Protein AF-A0A1M6S9R1-F1 (afdb_monomer_lite)

pLDDT: mean 81.46, std 10.43, range [54.69, 91.75]

Secondary structure (DSSP, 8-state):
--HHHHHHHHHTT--EEEETTTTEEEETTEEEEEEEETTEEEEEEE-TT---TT-PEEEEETT-HHHHHHHHHHHHTT-

Radius of gyration: 11.33 Å; chains: 1; bounding box: 31×20×27 Å

Foldseek 3Di:
DLVVQQVVLVVVVFNWDADPVQSKIDTP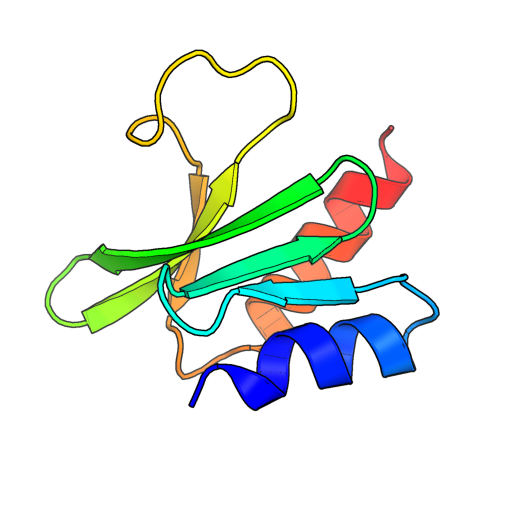QKIWGWDDDPNAIFIWIDHRPDPDPPPTHTQGTPVCSVSNSVVVVVVVVVD

Structure (mmCIF, N/CA/C/O backbone):
data_AF-A0A1M6S9R1-F1
#
_entry.id   AF-A0A1M6S9R1-F1
#
loop_
_atom_site.group_PDB
_atom_site.id
_atom_site.type_symbol
_atom_site.label_atom_id
_atom_site.label_alt_id
_atom_site.label_comp_id
_atom_site.label_asym_id
_atom_site.label_entity_id
_atom_site.label_seq_id
_atom_site.pdbx_PDB_ins_code
_atom_site.Cartn_x
_atom_site.Cartn_y
_atom_site.Cartn_z
_atom_site.occupancy
_atom_site.B_iso_or_equiv
_atom_site.auth_seq_id
_atom_site.auth_comp_id
_atom_site.auth_asym_id
_atom_site.auth_atom_id
_atom_site.pdbx_PDB_model_num
ATOM 1 N N . MET A 1 1 ? 4.317 -2.074 -13.185 1.00 54.69 1 MET A N 1
ATOM 2 C CA . MET A 1 1 ? 3.086 -2.840 -12.883 1.00 54.69 1 MET A CA 1
ATOM 3 C C . MET A 1 1 ? 2.587 -2.493 -11.472 1.00 54.69 1 MET A C 1
ATOM 5 O O . MET A 1 1 ? 2.403 -3.374 -10.651 1.00 54.69 1 MET A O 1
ATOM 9 N N . LEU A 1 2 ? 2.403 -1.199 -11.170 1.00 58.41 2 LEU A N 1
ATOM 10 C CA . LEU A 1 2 ? 1.922 -0.728 -9.856 1.00 58.41 2 LEU A CA 1
ATOM 11 C C . LEU A 1 2 ? 0.392 -0.848 -9.738 1.00 58.41 2 LEU A C 1
ATOM 13 O O . LEU A 1 2 ? -0.101 -1.210 -8.676 1.00 58.41 2 LEU A O 1
ATOM 17 N N . ARG A 1 3 ? -0.300 -0.694 -10.882 1.00 63.62 3 ARG A N 1
ATOM 18 C CA . ARG A 1 3 ? -1.765 -0.681 -11.058 1.00 63.62 3 ARG A CA 1
ATOM 19 C C . ARG A 1 3 ? -2.542 -1.814 -10.385 1.00 63.62 3 ARG A C 1
ATOM 21 O O . ARG A 1 3 ? -3.741 -1.673 -10.182 1.00 63.62 3 ARG A O 1
ATOM 28 N N . GLY A 1 4 ? -1.896 -2.942 -10.091 1.00 80.75 4 GLY A N 1
ATOM 29 C CA . GLY A 1 4 ? -2.546 -4.085 -9.453 1.00 80.75 4 GLY A CA 1
ATOM 30 C C . GLY A 1 4 ? -2.894 -3.821 -7.990 1.00 80.75 4 GLY A C 1
ATOM 31 O O . GLY A 1 4 ? -4.016 -4.093 -7.583 1.00 80.75 4 GLY A O 1
ATOM 32 N N . LEU A 1 5 ? -1.973 -3.235 -7.215 1.00 85.56 5 LEU A N 1
ATOM 33 C CA . LEU A 1 5 ? -2.138 -3.140 -5.763 1.00 85.56 5 LEU A CA 1
ATOM 34 C C . LEU A 1 5 ? -3.256 -2.166 -5.368 1.00 85.56 5 LEU A C 1
ATOM 36 O O . LEU A 1 5 ? -4.122 -2.529 -4.576 1.00 85.56 5 LEU A O 1
ATOM 40 N N . ALA A 1 6 ? -3.286 -0.948 -5.922 1.00 87.38 6 ALA A N 1
ATOM 41 C CA . ALA A 1 6 ? -4.347 -0.004 -5.563 1.00 87.38 6 ALA A CA 1
ATOM 42 C C . ALA A 1 6 ? -5.698 -0.370 -6.187 1.00 87.38 6 ALA A C 1
ATOM 44 O O . ALA A 1 6 ? -6.740 -0.015 -5.641 1.00 87.38 6 ALA A O 1
ATOM 45 N N . ALA A 1 7 ? -5.718 -1.048 -7.339 1.00 88.62 7 ALA A N 1
ATOM 46 C CA . ALA A 1 7 ? -6.963 -1.585 -7.887 1.00 88.62 7 ALA A CA 1
ATOM 47 C C . ALA A 1 7 ? -7.542 -2.678 -6.979 1.00 88.62 7 ALA A C 1
ATOM 49 O O . ALA A 1 7 ? -8.732 -2.649 -6.679 1.00 88.62 7 ALA A O 1
ATOM 50 N N . GLU A 1 8 ? -6.697 -3.586 -6.495 1.00 90.56 8 GLU A N 1
ATOM 51 C CA . GLU A 1 8 ? -7.108 -4.671 -5.607 1.00 90.56 8 GLU A CA 1
ATOM 52 C C . GLU A 1 8 ? -7.512 -4.151 -4.218 1.00 90.56 8 GLU A C 1
ATOM 54 O O . GLU A 1 8 ? -8.516 -4.587 -3.671 1.00 90.56 8 GLU A O 1
ATOM 59 N N . LEU A 1 9 ? -6.832 -3.147 -3.656 1.00 89.25 9 LEU A N 1
ATOM 60 C CA . LEU A 1 9 ? -7.292 -2.498 -2.417 1.00 89.25 9 LEU A CA 1
ATOM 61 C C . LEU A 1 9 ? -8.673 -1.846 -2.585 1.00 89.25 9 LEU A C 1
ATOM 63 O O . LEU A 1 9 ? -9.558 -2.045 -1.752 1.00 89.25 9 LEU A O 1
ATOM 67 N N . ARG A 1 10 ? -8.895 -1.138 -3.701 1.00 90.06 10 ARG A N 1
ATOM 68 C CA . ARG A 1 10 ? -10.199 -0.526 -4.004 1.00 90.06 10 ARG A CA 1
ATOM 69 C C . ARG A 1 10 ? -11.308 -1.555 -4.186 1.00 90.06 10 ARG A C 1
ATOM 71 O O . ARG A 1 10 ? -12.428 -1.295 -3.757 1.00 90.06 10 ARG A O 1
ATOM 78 N N . SER A 1 11 ? -11.021 -2.730 -4.755 1.00 91.38 11 SER A N 1
ATOM 79 C CA . SER A 1 11 ? -12.023 -3.802 -4.853 1.00 91.38 11 SER A CA 1
ATOM 80 C C . SER A 1 11 ? -12.433 -4.368 -3.489 1.00 91.38 11 SER A C 1
ATOM 82 O O . SER A 1 11 ? -13.488 -4.984 -3.391 1.00 91.38 11 SER A O 1
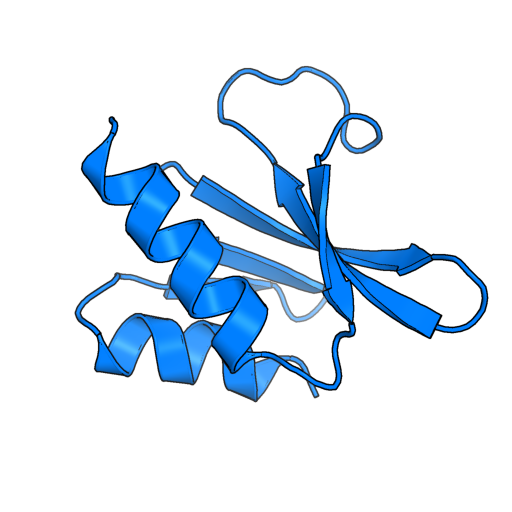ATOM 84 N N . HIS A 1 12 ? -11.630 -4.144 -2.443 1.00 87.88 12 HIS A N 1
ATOM 85 C CA . HIS A 1 12 ? -11.938 -4.493 -1.052 1.00 87.88 12 HIS A CA 1
ATOM 86 C C . HIS A 1 12 ? -12.505 -3.306 -0.248 1.00 87.88 12 HIS A C 1
ATOM 88 O O . HIS A 1 12 ? -12.565 -3.366 0.976 1.00 87.88 12 HIS A O 1
ATOM 94 N N . GLY A 1 13 ? -12.912 -2.218 -0.912 1.00 87.44 13 GLY A N 1
ATOM 95 C CA . GLY A 1 13 ? -13.513 -1.051 -0.259 1.00 87.44 13 GLY A CA 1
ATOM 96 C C . GLY A 1 13 ? -12.516 -0.105 0.415 1.00 87.44 13 GLY A C 1
ATOM 97 O O . GLY A 1 13 ? -12.935 0.833 1.087 1.00 87.44 13 GLY A O 1
ATOM 98 N N . VAL A 1 14 ? -11.208 -0.310 0.227 1.00 87.62 14 VAL A N 1
ATOM 99 C CA . VAL A 1 14 ? -10.178 0.591 0.755 1.00 87.62 14 VAL A CA 1
ATOM 100 C C . VAL A 1 14 ? -9.938 1.729 -0.229 1.00 87.62 14 VAL A C 1
ATOM 102 O O . VAL A 1 14 ? -9.608 1.498 -1.395 1.00 87.62 14 VAL A O 1
ATOM 105 N N . GLU A 1 15 ? -10.054 2.971 0.241 1.00 87.06 15 GLU A N 1
ATOM 106 C CA . GLU A 1 15 ? -9.639 4.129 -0.547 1.00 87.06 15 GLU A CA 1
ATOM 107 C C . GLU A 1 15 ? -8.127 4.061 -0.779 1.00 87.06 15 GLU A C 1
ATOM 109 O O . GLU A 1 15 ? -7.337 4.204 0.157 1.00 87.06 15 GLU A O 1
ATOM 114 N N . ALA A 1 16 ? -7.729 3.808 -2.032 1.00 87.06 16 ALA A N 1
ATOM 115 C CA . ALA A 1 16 ? -6.330 3.673 -2.396 1.00 87.06 16 ALA A CA 1
ATOM 116 C C . ALA A 1 16 ? -5.925 4.514 -3.607 1.00 87.06 16 ALA A C 1
ATOM 118 O O . ALA A 1 16 ? -6.606 4.523 -4.639 1.00 87.06 16 ALA A O 1
ATOM 119 N N . ARG A 1 17 ? -4.773 5.186 -3.492 1.00 85.50 17 ARG A N 1
ATOM 120 C CA . ARG A 1 17 ? -4.204 6.061 -4.527 1.00 85.50 17 ARG A CA 1
ATOM 121 C C . ARG A 1 17 ? -2.762 5.685 -4.833 1.00 85.50 17 ARG A C 1
ATOM 123 O O . ARG A 1 17 ? -1.961 5.505 -3.923 1.00 85.50 17 ARG A O 1
ATOM 130 N N . GLU A 1 18 ? -2.430 5.634 -6.118 1.00 85.69 18 GLU A N 1
ATOM 131 C CA . GLU A 1 18 ? -1.064 5.400 -6.591 1.00 85.69 18 GLU A CA 1
ATOM 132 C C . GLU A 1 18 ? -0.331 6.722 -6.827 1.00 85.69 18 GLU A C 1
ATOM 134 O O . GLU A 1 18 ? -0.836 7.609 -7.520 1.00 85.69 18 GLU A O 1
ATOM 139 N N . ASP A 1 19 ? 0.886 6.818 -6.303 1.00 82.25 19 ASP A N 1
ATOM 140 C CA . ASP A 1 19 ? 1.914 7.729 -6.786 1.00 82.25 19 ASP A CA 1
ATOM 141 C C . ASP A 1 19 ? 2.764 6.974 -7.816 1.00 82.25 19 ASP A C 1
ATOM 143 O O . ASP A 1 19 ? 3.624 6.154 -7.479 1.00 82.25 19 ASP A O 1
ATOM 147 N N . GLY A 1 20 ? 2.491 7.231 -9.096 1.00 69.62 20 GLY A N 1
ATOM 148 C CA . GLY A 1 20 ? 3.197 6.594 -10.206 1.00 69.62 20 GLY A CA 1
ATOM 149 C C . GLY A 1 20 ? 4.657 7.031 -10.365 1.00 69.62 20 GLY A C 1
ATOM 150 O O . GLY A 1 20 ? 5.391 6.365 -11.091 1.00 69.62 20 GLY A O 1
ATOM 151 N N . VAL A 1 21 ? 5.080 8.115 -9.704 1.00 74.19 21 VAL A N 1
ATOM 152 C CA . VAL A 1 21 ? 6.458 8.630 -9.754 1.00 74.19 21 VAL A CA 1
ATOM 153 C C . VAL A 1 21 ? 7.315 7.932 -8.704 1.00 74.19 21 VAL A C 1
ATOM 155 O O . VAL A 1 21 ? 8.427 7.500 -8.998 1.00 74.19 21 VAL A O 1
ATOM 158 N N . LEU A 1 22 ? 6.786 7.790 -7.488 1.00 69.69 22 LEU A N 1
ATOM 159 C CA . LEU A 1 22 ? 7.520 7.221 -6.353 1.00 69.69 22 LEU A CA 1
ATOM 160 C C . LEU A 1 22 ? 7.218 5.736 -6.103 1.00 69.69 22 LEU A C 1
ATOM 162 O O . LEU A 1 22 ? 7.842 5.121 -5.238 1.00 69.69 22 LEU A O 1
ATOM 166 N N . GLY A 1 23 ? 6.267 5.149 -6.836 1.00 78.06 23 GLY A N 1
ATOM 167 C CA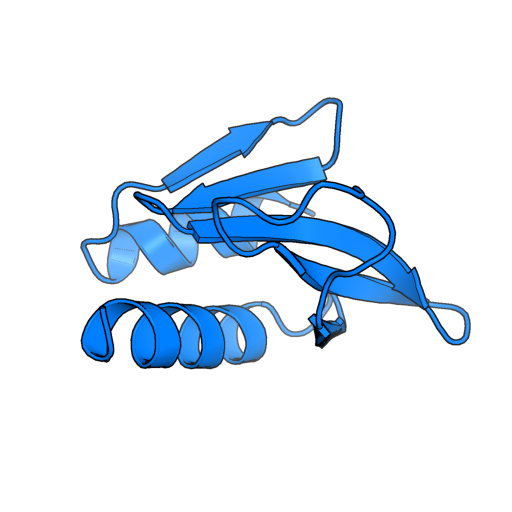 . GLY A 1 23 ? 5.843 3.764 -6.627 1.00 78.06 23 GLY A CA 1
ATOM 168 C C . GLY A 1 23 ? 5.172 3.554 -5.269 1.00 78.06 23 GLY A C 1
ATOM 169 O O . GLY A 1 23 ? 5.363 2.509 -4.644 1.00 78.06 23 GLY A O 1
ATOM 170 N N . ILE A 1 24 ? 4.428 4.558 -4.798 1.00 82.88 24 ILE A N 1
ATOM 171 C CA . ILE A 1 24 ? 3.721 4.535 -3.512 1.00 82.88 24 ILE A CA 1
ATOM 172 C C . ILE A 1 24 ? 2.258 4.183 -3.759 1.00 82.88 24 ILE A C 1
ATOM 174 O O . ILE A 1 24 ? 1.649 4.657 -4.715 1.00 82.88 24 ILE A O 1
ATOM 178 N N . VAL A 1 25 ? 1.676 3.382 -2.876 1.00 83.88 25 VAL A N 1
ATOM 179 C CA . VAL A 1 25 ? 0.232 3.195 -2.767 1.00 83.88 25 VAL A CA 1
ATOM 180 C C . VAL A 1 25 ? -0.211 3.668 -1.391 1.00 83.88 25 VAL A C 1
ATOM 182 O O . VAL A 1 25 ? 0.229 3.141 -0.372 1.00 83.88 25 VAL A O 1
ATOM 185 N N . HIS A 1 26 ? -1.072 4.675 -1.362 1.00 84.62 26 HIS A N 1
ATOM 186 C CA . HIS A 1 26 ? -1.729 5.156 -0.150 1.00 84.62 26 HIS A CA 1
ATOM 187 C C . HIS A 1 26 ? -3.011 4.358 0.071 1.00 84.62 26 HIS A C 1
ATOM 189 O O . HIS A 1 26 ? -3.701 4.100 -0.907 1.00 84.62 26 HIS A O 1
ATOM 195 N N . ALA A 1 27 ? -3.304 3.963 1.310 1.00 84.06 27 ALA A N 1
ATOM 196 C CA . ALA A 1 27 ? -4.457 3.158 1.710 1.00 84.06 27 ALA A CA 1
ATOM 197 C C . ALA A 1 27 ? -4.948 3.620 3.098 1.00 84.06 27 ALA A C 1
ATOM 199 O O . ALA A 1 27 ? -4.586 3.046 4.127 1.00 84.06 27 ALA A O 1
ATOM 200 N N . GLY A 1 28 ? -5.716 4.713 3.141 1.00 79.81 28 GLY A N 1
ATOM 201 C CA . GLY A 1 28 ? -6.056 5.391 4.400 1.00 79.81 28 GLY A CA 1
ATOM 202 C C . GLY A 1 28 ? -4.803 5.908 5.140 1.00 79.81 28 GLY A C 1
ATOM 203 O O . GLY A 1 28 ? -3.953 6.532 4.501 1.00 79.81 28 GLY A O 1
ATOM 204 N N . PRO A 1 29 ? -4.643 5.665 6.460 1.00 75.50 29 PRO A N 1
ATOM 205 C CA . PRO A 1 29 ? -3.439 6.069 7.200 1.00 75.50 29 PRO A CA 1
ATOM 206 C C . PRO A 1 29 ? -2.202 5.222 6.849 1.00 75.50 29 PRO A C 1
ATOM 208 O O . PRO A 1 29 ? -1.075 5.584 7.199 1.00 75.50 29 PRO A O 1
ATOM 211 N N . GLN A 1 30 ? -2.410 4.103 6.152 1.00 81.06 30 GLN A N 1
ATOM 212 C CA . GLN A 1 30 ? -1.379 3.139 5.805 1.00 81.06 30 GLN A CA 1
ATOM 213 C C . GLN A 1 30 ? -0.810 3.425 4.418 1.00 81.06 30 GLN A C 1
ATOM 215 O O . GLN A 1 30 ? -1.514 3.832 3.493 1.00 81.06 30 GLN A O 1
ATOM 220 N N . HIS A 1 31 ? 0.484 3.164 4.253 1.00 83.06 31 HIS A N 1
ATOM 221 C CA . HIS A 1 31 ? 1.182 3.381 2.993 1.00 83.06 31 HIS A CA 1
ATOM 222 C C . HIS A 1 31 ? 1.994 2.146 2.613 1.00 83.06 31 HIS A C 1
ATOM 224 O O . HIS A 1 31 ? 2.643 1.538 3.463 1.00 83.06 31 HIS A O 1
ATOM 230 N N . ALA A 1 32 ? 1.996 1.798 1.330 1.00 86.81 32 ALA A N 1
ATOM 231 C CA . ALA A 1 32 ? 2.864 0.780 0.761 1.00 86.81 32 ALA A CA 1
ATOM 232 C C . ALA A 1 32 ? 3.830 1.406 -0.251 1.00 86.81 32 ALA A C 1
ATOM 234 O O . ALA A 1 32 ? 3.445 2.281 -1.020 1.00 86.81 32 ALA A O 1
ATOM 235 N N . LEU A 1 33 ? 5.084 0.963 -0.261 1.00 87.31 33 LEU A N 1
ATOM 236 C CA . LEU A 1 33 ? 6.138 1.497 -1.124 1.00 87.31 33 LEU A CA 1
ATOM 237 C C . LEU A 1 33 ? 6.817 0.378 -1.905 1.00 87.31 33 LEU A C 1
ATOM 239 O O . LEU A 1 33 ? 7.128 -0.670 -1.334 1.00 87.31 33 LEU A O 1
ATOM 243 N N . LEU A 1 34 ? 7.081 0.606 -3.191 1.00 86.50 34 LEU A N 1
ATOM 244 C CA . LEU A 1 34 ? 7.825 -0.334 -4.020 1.00 86.50 34 LEU A CA 1
ATOM 245 C C . LEU A 1 34 ? 9.332 -0.092 -3.889 1.00 86.50 34 LEU A C 1
ATOM 247 O O . LEU A 1 34 ? 9.814 1.003 -4.180 1.00 86.50 34 LEU A O 1
ATOM 251 N N . ARG A 1 35 ? 10.098 -1.102 -3.460 1.00 85.56 35 ARG A N 1
ATOM 252 C CA . ARG A 1 35 ? 11.556 -0.976 -3.278 1.00 85.56 35 ARG A CA 1
ATOM 253 C C . ARG A 1 35 ? 12.317 -2.252 -3.653 1.00 85.56 35 ARG A C 1
ATOM 255 O O . ARG A 1 35 ? 11.775 -3.343 -3.463 1.00 85.56 35 ARG A O 1
ATOM 262 N N . PRO A 1 36 ? 13.580 -2.143 -4.111 1.00 86.75 36 PRO A N 1
ATOM 263 C CA . PRO A 1 36 ? 14.446 -3.303 -4.305 1.00 86.75 36 PRO A CA 1
ATOM 264 C C . PRO A 1 36 ? 14.715 -4.056 -2.993 1.00 86.75 36 PRO A C 1
ATOM 266 O O . PRO A 1 36 ? 15.047 -3.449 -1.973 1.00 86.75 36 PRO A O 1
ATOM 269 N N . HIS A 1 37 ? 14.605 -5.382 -3.025 1.00 87.56 37 HIS A N 1
ATOM 270 C CA . HIS A 1 37 ? 14.927 -6.286 -1.927 1.00 87.56 37 HIS A CA 1
ATOM 271 C C . HIS A 1 37 ? 15.291 -7.674 -2.466 1.00 87.56 37 HIS A C 1
ATOM 273 O O . HIS A 1 37 ? 14.540 -8.256 -3.242 1.00 87.56 37 HIS A O 1
ATOM 279 N N . ARG A 1 38 ? 16.438 -8.219 -2.033 1.00 85.81 38 ARG A N 1
ATOM 280 C CA . ARG A 1 38 ? 16.912 -9.568 -2.414 1.00 85.81 38 ARG A CA 1
ATOM 281 C C . ARG A 1 38 ? 16.967 -9.826 -3.933 1.00 85.81 38 ARG A C 1
ATOM 283 O O . ARG A 1 38 ? 16.760 -10.949 -4.364 1.00 85.81 38 ARG A O 1
ATOM 290 N N . GLY A 1 39 ? 17.265 -8.798 -4.728 1.00 87.94 39 GLY A N 1
ATOM 291 C CA . GLY A 1 39 ? 17.360 -8.902 -6.191 1.00 87.94 39 GLY A CA 1
ATOM 292 C C . GLY A 1 39 ? 16.055 -8.638 -6.949 1.00 87.94 39 GLY A C 1
ATOM 293 O O . GLY A 1 39 ? 16.103 -8.488 -8.163 1.00 87.94 39 GLY A O 1
ATOM 294 N N . ASP A 1 40 ? 14.929 -8.480 -6.249 1.00 88.88 40 ASP A N 1
ATOM 295 C CA . ASP A 1 40 ? 13.610 -8.229 -6.839 1.00 88.88 40 ASP A CA 1
ATOM 296 C C . ASP A 1 40 ? 12.983 -6.928 -6.321 1.00 88.88 40 ASP A C 1
ATOM 298 O O . ASP A 1 40 ? 13.458 -6.319 -5.362 1.00 88.88 40 ASP A O 1
ATOM 302 N N . LEU A 1 41 ? 11.868 -6.502 -6.919 1.00 88.44 41 LEU A N 1
ATOM 303 C CA . LEU A 1 41 ? 11.023 -5.438 -6.368 1.00 88.44 41 LEU A CA 1
ATOM 304 C C . LEU A 1 41 ? 10.027 -6.011 -5.357 1.00 88.44 41 LEU A C 1
ATOM 306 O O . LEU A 1 41 ? 9.414 -7.051 -5.595 1.00 88.44 41 LEU A O 1
ATOM 310 N N . TRP A 1 42 ? 9.846 -5.313 -4.239 1.00 91.75 42 TRP A N 1
ATOM 311 C CA . TRP A 1 42 ? 8.981 -5.711 -3.130 1.00 91.75 42 TRP A CA 1
ATOM 312 C C . TRP A 1 42 ? 8.081 -4.565 -2.693 1.00 91.75 42 TRP A C 1
ATOM 314 O O . TRP A 1 42 ? 8.469 -3.400 -2.781 1.00 91.75 42 TRP A O 1
ATOM 324 N N . TRP A 1 43 ? 6.908 -4.914 -2.174 1.00 90.50 43 TRP A N 1
ATOM 325 C CA . TRP A 1 43 ? 6.044 -4.006 -1.436 1.00 90.50 43 TRP A CA 1
ATOM 326 C C . TRP A 1 43 ? 6.478 -3.940 0.022 1.00 90.50 43 TRP A C 1
ATOM 328 O O . TRP A 1 43 ? 6.713 -4.965 0.660 1.00 90.50 43 TRP A O 1
ATOM 338 N N . TRP A 1 44 ? 6.560 -2.730 0.553 1.00 90.44 44 TRP A N 1
ATOM 339 C CA . TRP A 1 44 ? 6.956 -2.451 1.928 1.00 90.44 44 TRP A CA 1
ATOM 340 C C . TRP A 1 44 ? 5.874 -1.631 2.603 1.00 90.44 44 TRP A C 1
ATOM 342 O O . TRP A 1 44 ? 5.424 -0.650 2.024 1.00 90.44 44 TRP A O 1
ATOM 352 N N . MET A 1 45 ? 5.483 -1.995 3.819 1.00 87.88 45 MET A N 1
ATOM 353 C CA . MET A 1 45 ? 4.572 -1.182 4.619 1.00 87.88 45 MET A CA 1
ATOM 354 C C . MET A 1 45 ? 5.340 -0.047 5.276 1.00 87.88 45 MET A C 1
ATOM 356 O O . MET A 1 45 ? 6.415 -0.272 5.830 1.00 87.88 45 MET A O 1
ATOM 360 N N . ARG A 1 46 ? 4.770 1.151 5.234 1.00 79.94 46 ARG A N 1
ATOM 361 C CA . ARG A 1 46 ? 5.221 2.310 5.993 1.00 79.94 46 ARG A CA 1
ATOM 362 C C . ARG A 1 46 ? 4.118 2.694 6.966 1.00 79.94 46 ARG A C 1
ATOM 364 O O . ARG A 1 46 ? 3.011 3.031 6.539 1.00 79.94 46 ARG A O 1
ATOM 371 N N . TRP A 1 47 ? 4.445 2.668 8.251 1.00 70.25 47 TRP A N 1
ATOM 372 C CA . TRP A 1 47 ? 3.504 3.048 9.292 1.00 70.25 47 TRP A CA 1
ATOM 373 C C . TRP A 1 47 ? 3.423 4.577 9.421 1.00 70.25 47 TRP A C 1
ATOM 375 O O . TRP A 1 47 ? 4.425 5.281 9.228 1.00 70.25 47 TRP A O 1
ATOM 385 N N . PRO A 1 48 ? 2.239 5.129 9.722 1.00 66.12 48 PRO A N 1
ATOM 386 C CA . PRO A 1 48 ? 2.107 6.537 10.060 1.00 66.12 48 PRO A CA 1
ATOM 387 C C . PRO A 1 48 ? 2.960 6.860 11.295 1.00 66.12 48 PRO A C 1
ATOM 389 O O . PRO A 1 48 ? 3.016 6.094 12.251 1.00 66.12 48 PRO A O 1
ATOM 392 N N . GLY A 1 49 ? 3.666 7.993 11.256 1.00 66.06 49 GLY A N 1
ATOM 393 C CA . GLY A 1 49 ? 4.574 8.418 12.330 1.00 66.06 49 GLY A CA 1
ATOM 394 C C . GLY A 1 49 ? 5.994 7.850 12.247 1.00 66.06 49 GLY A C 1
ATOM 395 O O . GLY A 1 49 ? 6.855 8.276 13.011 1.00 66.06 49 GLY A O 1
ATOM 396 N N . GLU A 1 50 ? 6.284 6.952 11.300 1.00 66.81 50 GLU A N 1
ATOM 397 C CA . GLU A 1 50 ? 7.625 6.391 11.144 1.00 66.81 50 GLU A CA 1
ATOM 398 C C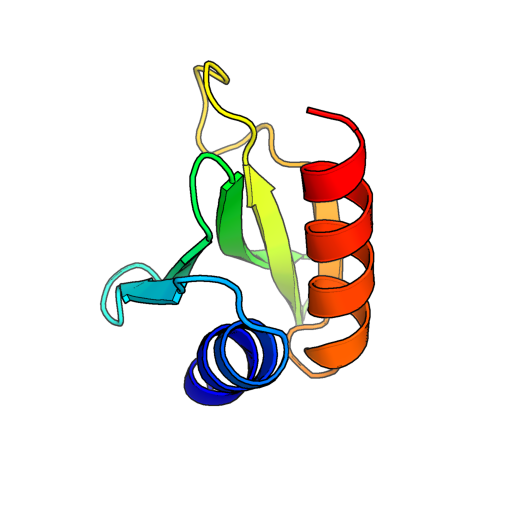 . GLU A 1 50 ? 8.552 7.398 10.422 1.00 66.81 50 GLU A C 1
ATOM 400 O O . GLU A 1 50 ? 8.323 7.747 9.250 1.00 66.81 50 GLU A O 1
ATOM 405 N N . PRO A 1 51 ? 9.606 7.904 11.096 1.00 56.75 51 PRO A N 1
ATOM 406 C CA . PRO A 1 51 ? 10.358 9.074 10.639 1.00 56.75 51 PRO A CA 1
ATOM 407 C C . PRO A 1 51 ? 11.300 8.786 9.465 1.00 56.75 51 PRO A C 1
ATOM 409 O O . PRO A 1 51 ? 11.936 9.706 8.954 1.00 56.75 51 PRO A O 1
ATOM 412 N N . ARG A 1 52 ? 11.429 7.529 9.015 1.00 57.81 52 ARG A N 1
ATOM 413 C CA . ARG A 1 52 ? 12.356 7.160 7.937 1.00 57.81 52 ARG A CA 1
ATOM 414 C C . ARG A 1 52 ? 11.663 6.383 6.817 1.00 57.81 52 ARG A C 1
ATOM 416 O O . ARG A 1 52 ? 11.078 5.340 7.093 1.00 57.81 52 ARG A O 1
ATOM 423 N N . PRO A 1 53 ? 11.861 6.762 5.538 1.00 55.62 53 PRO A N 1
ATOM 424 C CA . PRO A 1 53 ? 11.440 5.947 4.389 1.00 55.62 53 PRO A CA 1
ATOM 425 C C . PRO A 1 53 ? 12.175 4.590 4.308 1.00 55.62 53 PRO A C 1
ATOM 427 O O . PRO A 1 53 ? 11.827 3.728 3.502 1.00 55.62 53 PRO A O 1
ATOM 430 N N . LEU A 1 54 ? 13.198 4.393 5.148 1.00 55.03 54 LEU A N 1
ATOM 431 C CA . LEU A 1 54 ? 14.014 3.184 5.233 1.00 55.03 54 LEU A CA 1
ATOM 432 C C . LEU A 1 54 ? 13.479 2.127 6.214 1.00 55.03 54 LEU A C 1
ATOM 434 O O . LEU A 1 54 ? 13.900 0.981 6.097 1.00 55.03 54 LEU A O 1
ATOM 438 N N . ALA A 1 55 ? 12.582 2.484 7.141 1.00 61.44 55 ALA A N 1
ATOM 439 C CA . ALA A 1 55 ? 12.185 1.644 8.279 1.00 61.44 55 ALA A CA 1
ATOM 440 C C . ALA A 1 55 ? 10.889 0.840 8.056 1.00 61.44 55 ALA A C 1
ATOM 442 O O . ALA A 1 55 ? 10.235 0.455 9.011 1.00 61.44 55 ALA A O 1
ATOM 443 N N . GLY A 1 56 ? 10.505 0.588 6.804 1.00 73.50 56 GLY A N 1
ATOM 444 C CA . GLY A 1 56 ? 9.301 -0.191 6.519 1.00 73.50 56 GLY A CA 1
ATOM 445 C C . GLY A 1 56 ? 9.476 -1.693 6.757 1.00 73.50 56 GLY A C 1
ATOM 446 O O . GLY A 1 56 ? 10.591 -2.219 6.720 1.00 73.50 56 GLY A O 1
ATOM 447 N N . VAL A 1 57 ? 8.363 -2.409 6.914 1.00 82.50 57 VAL A N 1
ATOM 448 C CA . VAL A 1 57 ? 8.345 -3.881 6.984 1.00 82.50 57 VAL A CA 1
ATOM 449 C C . VAL A 1 57 ? 8.101 -4.447 5.579 1.00 82.50 57 VAL A C 1
ATOM 451 O O . VAL A 1 57 ? 7.105 -4.071 4.951 1.00 82.50 57 VAL A O 1
ATOM 454 N N . PRO A 1 58 ? 8.954 -5.348 5.053 1.00 88.88 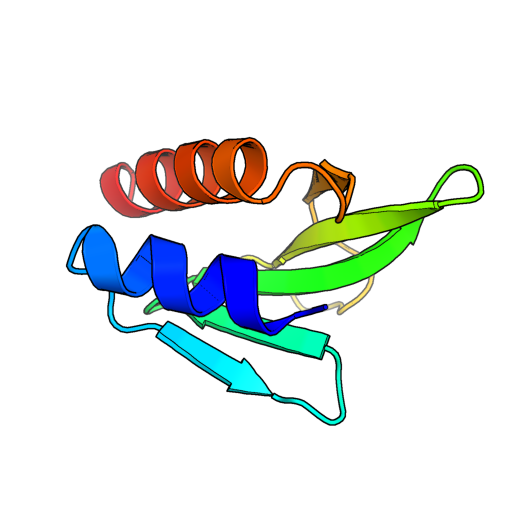58 PRO A N 1
ATOM 455 C CA . PRO A 1 58 ? 8.700 -5.978 3.762 1.00 88.88 58 PRO A CA 1
ATOM 456 C C . PRO A 1 58 ? 7.434 -6.844 3.835 1.00 88.88 58 PRO A C 1
ATOM 458 O O . PRO A 1 58 ? 7.273 -7.683 4.726 1.00 88.88 58 PRO A O 1
ATOM 461 N N . LEU A 1 59 ? 6.527 -6.642 2.881 1.00 89.19 59 LEU A N 1
ATOM 462 C CA . LEU A 1 59 ? 5.248 -7.340 2.796 1.00 89.19 59 LEU A CA 1
ATOM 463 C C . LEU A 1 59 ? 5.349 -8.564 1.890 1.00 89.19 59 LEU A C 1
ATOM 465 O O . LEU A 1 59 ? 5.276 -9.692 2.370 1.00 89.19 59 LEU A O 1
ATOM 469 N N . SER A 1 60 ? 5.531 -8.344 0.592 1.00 91.06 60 SER A N 1
ATOM 470 C CA . SER A 1 60 ? 5.616 -9.403 -0.411 1.00 91.06 60 SER A CA 1
ATOM 471 C C . SER A 1 60 ? 6.384 -8.921 -1.647 1.00 91.06 60 SER A C 1
ATOM 473 O O . SER A 1 60 ? 6.536 -7.709 -1.848 1.00 91.06 60 SER A O 1
ATOM 475 N N . PRO A 1 61 ? 6.864 -9.841 -2.503 1.00 91.00 61 PRO A N 1
ATOM 476 C CA . PRO A 1 61 ? 7.338 -9.489 -3.835 1.00 91.00 61 PRO A CA 1
ATOM 477 C C . PRO A 1 61 ? 6.271 -8.727 -4.631 1.00 91.00 61 PRO A C 1
ATOM 479 O O . PRO A 1 61 ? 5.077 -9.015 -4.534 1.00 91.00 61 PRO A O 1
ATOM 482 N N . ALA A 1 62 ? 6.702 -7.803 -5.487 1.00 88.56 62 ALA A N 1
ATOM 483 C CA . ALA A 1 62 ? 5.824 -6.998 -6.340 1.00 88.56 62 ALA A CA 1
ATOM 484 C C . ALA A 1 62 ? 4.952 -7.843 -7.283 1.00 88.56 62 ALA A C 1
ATOM 486 O O . ALA A 1 62 ? 3.865 -7.428 -7.678 1.00 88.56 62 ALA A O 1
ATOM 487 N N . THR A 1 63 ? 5.429 -9.044 -7.616 1.00 88.06 63 THR A N 1
ATOM 488 C CA . THR A 1 63 ? 4.736 -10.050 -8.428 1.00 88.06 63 THR A CA 1
ATOM 489 C C . THR A 1 63 ? 3.582 -10.739 -7.694 1.00 88.06 63 THR A C 1
ATOM 491 O O . THR A 1 63 ? 2.822 -11.471 -8.322 1.00 88.06 63 THR A O 1
ATOM 494 N N . ARG A 1 64 ? 3.419 -10.508 -6.382 1.00 88.50 64 ARG A N 1
ATOM 495 C CA . ARG A 1 64 ? 2.347 -11.064 -5.540 1.00 88.50 64 ARG A CA 1
ATOM 496 C C . ARG A 1 64 ? 1.566 -9.951 -4.824 1.00 88.50 64 ARG A C 1
ATOM 498 O O . ARG A 1 64 ? 1.656 -9.832 -3.596 1.00 88.50 64 ARG A O 1
ATOM 505 N N . PRO A 1 65 ? 0.804 -9.123 -5.565 1.00 85.31 65 PRO A N 1
ATOM 506 C CA . PRO A 1 65 ? 0.062 -7.999 -4.992 1.00 85.31 65 PRO A CA 1
ATOM 507 C C . PRO A 1 65 ? -0.986 -8.447 -3.962 1.00 85.31 65 PRO A C 1
ATOM 509 O O . PRO A 1 65 ? -1.066 -7.843 -2.897 1.00 85.31 65 PRO A O 1
ATOM 512 N N . SER A 1 66 ? -1.675 -9.570 -4.185 1.00 89.06 66 SER A N 1
ATOM 513 C CA . SER A 1 66 ? -2.683 -10.095 -3.253 1.00 89.06 66 SER A CA 1
ATOM 514 C C . SER A 1 66 ? -2.138 -10.428 -1.861 1.00 89.06 66 SER A C 1
ATOM 516 O O . SER A 1 66 ? -2.839 -10.272 -0.861 1.00 89.06 66 SER A O 1
ATOM 518 N N . GLU A 1 67 ? -0.875 -10.861 -1.752 1.00 90.75 67 GLU A N 1
ATOM 519 C CA . GLU A 1 67 ? -0.240 -11.072 -0.443 1.00 90.75 67 GLU A CA 1
ATOM 520 C C . GLU A 1 67 ? -0.013 -9.743 0.295 1.00 90.75 67 GLU A C 1
ATOM 522 O O . GLU A 1 67 ? -0.232 -9.672 1.506 1.00 90.75 67 GLU A O 1
ATOM 527 N N . ALA A 1 68 ? 0.377 -8.683 -0.424 1.00 89.69 68 ALA A N 1
ATOM 528 C CA . ALA A 1 68 ? 0.506 -7.348 0.154 1.00 89.69 68 ALA A CA 1
ATOM 529 C C . ALA A 1 68 ? -0.859 -6.810 0.602 1.00 89.69 68 ALA A C 1
ATOM 531 O O . ALA A 1 68 ? -0.966 -6.319 1.724 1.00 89.69 68 ALA A O 1
ATOM 532 N N . VAL A 1 69 ? -1.906 -6.976 -0.219 1.00 91.06 69 VAL A N 1
ATOM 533 C CA . VAL A 1 69 ? -3.286 -6.582 0.116 1.00 91.06 69 VAL A CA 1
ATOM 534 C C . VAL A 1 69 ? -3.742 -7.226 1.417 1.00 91.06 69 VAL A C 1
ATOM 536 O O . VAL A 1 69 ? -4.148 -6.513 2.329 1.00 91.06 69 VAL A O 1
ATOM 539 N N . ARG A 1 70 ? -3.605 -8.552 1.557 1.00 91.00 70 ARG A N 1
ATOM 540 C CA . ARG A 1 70 ? -4.008 -9.267 2.782 1.00 91.00 70 ARG A CA 1
ATOM 541 C C . ARG A 1 70 ? -3.330 -8.714 4.034 1.00 91.00 70 ARG A C 1
ATOM 543 O O . ARG A 1 70 ? -3.978 -8.563 5.066 1.00 91.00 70 ARG A O 1
ATOM 550 N N . ARG A 1 71 ? -2.035 -8.397 3.952 1.00 88.19 71 ARG A N 1
ATOM 551 C CA . ARG A 1 71 ? -1.290 -7.829 5.086 1.00 88.19 71 ARG A CA 1
ATOM 552 C C . ARG A 1 71 ? -1.698 -6.390 5.395 1.00 88.19 71 ARG A C 1
ATOM 554 O O . ARG A 1 71 ? -1.742 -6.029 6.564 1.00 88.19 71 ARG A O 1
ATOM 561 N N . ILE A 1 72 ? -1.989 -5.583 4.374 1.00 87.88 72 ILE A N 1
ATOM 562 C CA . ILE A 1 72 ? -2.464 -4.202 4.542 1.00 87.88 72 ILE A CA 1
ATOM 563 C C . ILE A 1 72 ? -3.856 -4.190 5.177 1.00 87.88 72 ILE A C 1
ATOM 565 O O . ILE A 1 72 ? -4.054 -3.475 6.152 1.00 87.88 72 ILE A O 1
ATOM 569 N N . LEU A 1 73 ? -4.784 -5.018 4.692 1.00 88.75 73 LEU A N 1
ATOM 570 C CA . LEU A 1 73 ? -6.123 -5.153 5.275 1.00 88.75 73 LEU A CA 1
ATOM 571 C C . LEU A 1 73 ? -6.052 -5.589 6.743 1.00 88.75 73 LEU A C 1
ATOM 573 O O . LEU A 1 73 ? -6.604 -4.914 7.604 1.00 88.75 73 LEU A O 1
ATOM 577 N N . GLY A 1 74 ? -5.272 -6.631 7.050 1.00 86.81 74 GLY A N 1
ATOM 578 C CA . GLY A 1 74 ? -5.094 -7.079 8.434 1.00 86.81 74 GLY A CA 1
ATOM 579 C C . GLY A 1 74 ? -4.385 -6.064 9.343 1.00 86.81 74 GLY A C 1
ATOM 580 O O . GLY A 1 74 ? -4.495 -6.162 10.561 1.00 86.81 74 GLY A O 1
ATOM 581 N N . ALA A 1 75 ? -3.644 -5.101 8.784 1.00 82.88 75 ALA A N 1
ATOM 582 C CA . ALA A 1 75 ? -3.085 -3.984 9.542 1.00 82.88 75 ALA A CA 1
ATOM 583 C C . ALA A 1 75 ? -4.131 -2.892 9.803 1.00 82.88 75 ALA A C 1
ATOM 585 O O . ALA A 1 75 ? -4.165 -2.360 10.905 1.00 82.88 75 ALA A O 1
ATOM 586 N N . LEU A 1 76 ? -4.985 -2.592 8.817 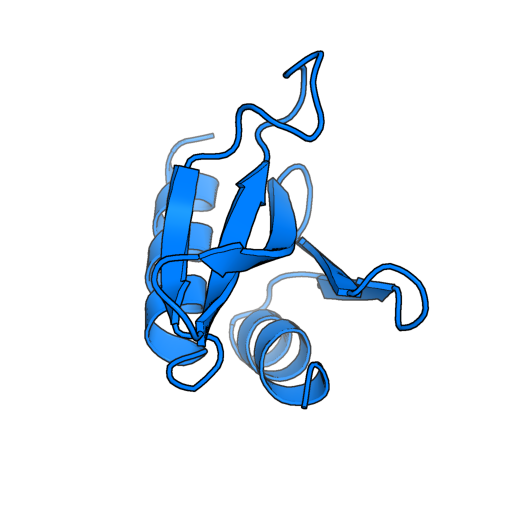1.00 81.94 76 LEU A N 1
ATOM 587 C CA . LEU A 1 76 ? -6.068 -1.612 8.938 1.00 81.94 76 LEU A CA 1
ATOM 588 C C . LEU A 1 76 ? -7.106 -2.024 9.988 1.00 81.94 76 LEU A C 1
ATOM 590 O O . LEU A 1 76 ? -7.546 -1.179 10.753 1.00 81.94 76 LEU A O 1
ATOM 594 N N . GLU A 1 77 ? -7.438 -3.315 10.076 1.00 82.50 77 GLU A N 1
ATOM 595 C CA . GLU A 1 77 ? -8.366 -3.858 11.085 1.00 82.50 77 GLU A CA 1
ATOM 596 C C . GLU A 1 77 ? -7.864 -3.729 12.537 1.00 82.50 77 GLU A C 1
ATOM 598 O O . GLU A 1 77 ? -8.635 -3.919 13.476 1.00 82.50 77 GLU A O 1
ATOM 603 N N . ARG A 1 78 ? -6.567 -3.456 12.741 1.00 72.00 78 ARG A N 1
ATOM 604 C CA . ARG A 1 78 ? -5.932 -3.361 14.070 1.00 72.00 78 ARG A CA 1
ATOM 605 C C . ARG A 1 78 ? -5.757 -1.926 14.573 1.00 72.00 78 ARG A C 1
ATOM 607 O O . ARG A 1 78 ? -5.250 -1.749 15.680 1.00 72.00 78 ARG A O 1
ATOM 614 N N . THR A 1 79 ? -6.109 -0.939 13.756 1.00 60.94 79 THR A N 1
ATOM 615 C CA . THR A 1 79 ? -6.002 0.505 14.029 1.00 60.94 79 THR A CA 1
ATOM 616 C C . THR A 1 79 ? -7.372 1.101 14.266 1.00 60.94 79 THR A C 1
ATOM 618 O O . THR A 1 79 ? -7.463 1.972 15.156 1.00 60.94 79 THR A O 1
#

Organism: NCBI:txid758803

Sequence (79 aa):
MLRGLAAELRSHGVEAREDGVLGIVHAGPQHALLRPHRGDLWWWMRWPGEPRPLAGVPLSPATRPSEAVRRILGALERT